Protein AF-A0A662BCW0-F1 (afdb_monomer)

Sequence (86 aa):
NSDKSTNVRLAAVYSLARFKTNNKVKNAFIETLNKQDDPMIQIVIINILVEMEEVKAVDELQDLLRNKDLNEQVKKQAEMGVEVLS

Radius of gyration: 12.29 Å; Cα contacts (8 Å, |Δi|>4): 71; chains: 1; bounding box: 30×25×34 Å

Secondary structure (DSSP, 8-state):
--HHHHHHHHHHHHHHHTTTT-HHHHHHHHHHHTT---HHHHHHHHHHHHHTT-TTHHHHHHHHHT-TT--HHHHHHHHHHHHHH-

Solvent-accessible surface area (backbone atoms only — not comparable to full-atom values): 4969 Å² total; per-residue (Å²): 144,63,68,68,62,55,55,50,52,51,52,47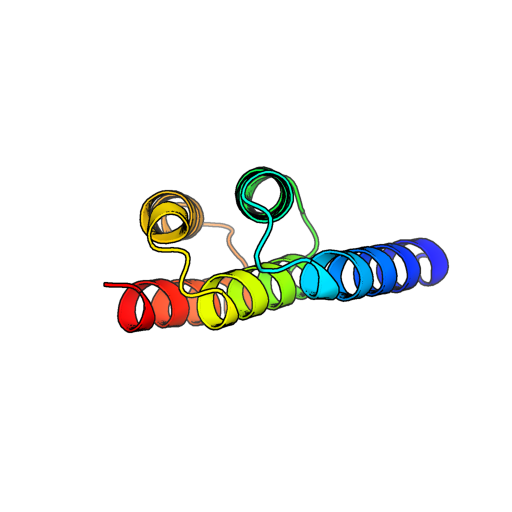,53,58,58,50,57,76,44,63,88,38,68,70,52,55,50,50,46,53,64,41,48,85,70,50,91,48,58,69,58,35,40,52,47,50,53,50,40,53,77,54,66,44,52,77,44,40,61,58,34,56,56,53,63,68,43,88,84,53,54,68,70,38,44,56,47,34,54,52,40,38,67,76,54,107

Mean predicted aligned error: 5.28 Å

Structure (mmCIF, N/CA/C/O backbone):
data_AF-A0A662BCW0-F1
#
_entry.id   AF-A0A662BCW0-F1
#
loop_
_atom_site.group_PDB
_atom_site.id
_atom_site.type_symbol
_atom_site.label_atom_id
_atom_site.label_alt_id
_atom_site.label_comp_id
_atom_site.label_asym_id
_atom_site.label_entity_id
_atom_site.label_seq_id
_atom_site.pdbx_PDB_ins_code
_atom_site.Cartn_x
_atom_site.Cartn_y
_atom_site.Cartn_z
_atom_site.occupancy
_atom_site.B_iso_or_equiv
_atom_site.auth_seq_id
_atom_site.auth_comp_id
_atom_site.auth_asym_id
_atom_site.auth_atom_id
_atom_site.pdbx_PDB_model_num
ATOM 1 N N . ASN A 1 1 ? 18.341 -0.714 -19.383 1.00 44.56 1 ASN A N 1
ATOM 2 C CA . ASN A 1 1 ? 17.188 -0.368 -20.250 1.00 44.56 1 ASN A CA 1
ATOM 3 C C . ASN A 1 1 ? 15.862 -0.437 -19.475 1.00 44.56 1 ASN A C 1
ATOM 5 O O . ASN A 1 1 ? 14.894 -0.984 -19.987 1.00 44.56 1 ASN A O 1
ATOM 9 N N . SER A 1 2 ? 15.775 0.155 -18.274 1.00 50.62 2 SER A N 1
ATOM 10 C CA . SER A 1 2 ? 14.555 0.099 -17.434 1.00 50.62 2 SER A CA 1
ATOM 11 C C . SER A 1 2 ? 13.945 1.476 -17.136 1.00 50.62 2 SER A C 1
ATOM 13 O O . SER A 1 2 ? 12.948 1.565 -16.429 1.00 50.62 2 SER A O 1
ATOM 15 N N . ASP A 1 3 ? 14.476 2.549 -17.727 1.00 55.09 3 ASP A N 1
ATOM 16 C CA . ASP A 1 3 ? 14.140 3.924 -17.335 1.00 55.09 3 ASP A CA 1
ATOM 17 C C . ASP A 1 3 ? 12.775 4.426 -17.813 1.00 55.09 3 ASP A C 1
ATOM 19 O O . ASP A 1 3 ? 12.161 5.269 -17.164 1.00 55.09 3 ASP A O 1
ATOM 23 N N . LYS A 1 4 ? 12.243 3.914 -18.931 1.00 54.09 4 LYS A N 1
ATOM 24 C CA . LYS A 1 4 ? 10.930 4.369 -19.420 1.00 54.09 4 LYS A CA 1
ATOM 25 C C . LYS A 1 4 ? 9.770 3.766 -18.635 1.00 54.09 4 LYS A C 1
ATOM 27 O O . LYS A 1 4 ? 8.796 4.463 -18.394 1.00 54.09 4 LYS A O 1
ATOM 32 N N . SER A 1 5 ? 9.852 2.500 -18.223 1.00 64.69 5 SER A N 1
ATOM 33 C CA . SER A 1 5 ? 8.705 1.840 -17.583 1.00 64.69 5 SER A CA 1
ATOM 34 C C . SER A 1 5 ? 8.493 2.316 -16.144 1.00 64.69 5 SER A C 1
ATOM 36 O O . SER A 1 5 ? 7.361 2.610 -15.774 1.00 64.69 5 SER A O 1
ATOM 38 N N . THR A 1 6 ? 9.567 2.477 -15.363 1.00 65.19 6 THR A N 1
ATOM 39 C CA . THR A 1 6 ? 9.481 2.927 -13.966 1.00 65.19 6 THR A CA 1
ATOM 40 C C . THR A 1 6 ? 9.059 4.393 -13.874 1.00 65.19 6 THR A C 1
ATOM 42 O O . THR A 1 6 ? 8.120 4.701 -13.146 1.00 65.19 6 THR A O 1
ATOM 45 N N . ASN A 1 7 ? 9.640 5.284 -14.689 1.00 70.69 7 ASN A N 1
ATOM 46 C CA . ASN A 1 7 ? 9.250 6.700 -14.699 1.00 70.69 7 ASN A CA 1
ATOM 47 C C . ASN A 1 7 ? 7.811 6.909 -15.192 1.00 70.69 7 ASN A C 1
ATOM 49 O O . ASN A 1 7 ? 7.089 7.747 -14.652 1.00 70.69 7 ASN A O 1
ATOM 53 N N . VAL A 1 8 ? 7.359 6.128 -16.181 1.00 77.31 8 VAL A N 1
ATOM 54 C CA . VAL A 1 8 ? 5.968 6.194 -16.659 1.00 77.31 8 VAL A CA 1
ATOM 55 C C . VAL A 1 8 ? 4.995 5.627 -15.621 1.00 77.31 8 VAL A C 1
ATOM 57 O O . VAL A 1 8 ? 3.952 6.240 -15.395 1.00 77.31 8 VAL A O 1
ATOM 60 N N . ARG A 1 9 ? 5.328 4.519 -14.936 1.00 78.31 9 ARG A N 1
ATOM 61 C CA . ARG A 1 9 ? 4.505 3.997 -13.826 1.00 78.31 9 ARG A CA 1
ATOM 62 C C . ARG A 1 9 ? 4.396 5.013 -12.693 1.00 78.31 9 ARG A C 1
ATOM 64 O O . ARG A 1 9 ? 3.297 5.260 -12.208 1.00 78.31 9 ARG A O 1
ATOM 71 N N . LEU A 1 10 ? 5.501 5.657 -12.331 1.00 79.56 10 LEU A N 1
ATOM 72 C CA . LEU A 1 10 ? 5.518 6.691 -11.303 1.00 79.56 10 LEU A CA 1
ATOM 73 C C . LEU A 1 10 ? 4.652 7.902 -11.694 1.00 79.56 10 LEU A C 1
ATOM 75 O O . LEU A 1 10 ? 3.834 8.366 -10.902 1.00 79.56 10 LEU A O 1
ATOM 79 N N . ALA A 1 11 ? 4.758 8.371 -12.941 1.00 80.38 11 ALA A N 1
ATOM 80 C CA . ALA A 1 11 ? 3.912 9.447 -13.455 1.00 80.38 11 ALA A CA 1
ATOM 81 C C . ALA A 1 11 ? 2.419 9.073 -13.460 1.00 80.38 11 ALA A C 1
ATOM 83 O O . ALA A 1 1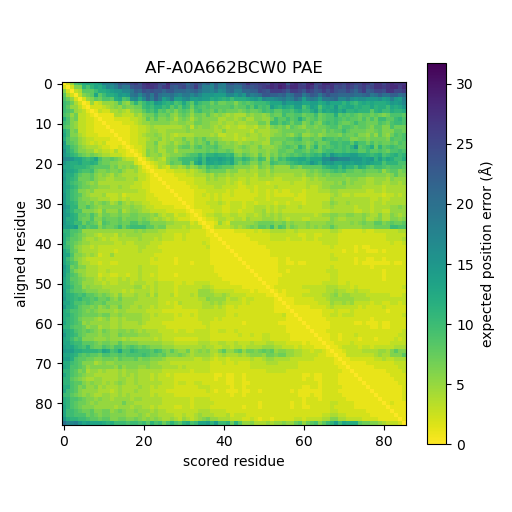1 ? 1.569 9.918 -13.163 1.00 80.38 11 ALA A O 1
ATOM 84 N N . ALA A 1 12 ? 2.088 7.813 -13.759 1.00 79.69 12 ALA A N 1
ATOM 85 C CA . ALA A 1 12 ? 0.719 7.309 -13.696 1.00 79.69 12 ALA A CA 1
ATOM 86 C C . ALA A 1 12 ? 0.188 7.285 -12.253 1.00 79.69 12 ALA A C 1
ATOM 88 O O . ALA A 1 12 ? -0.915 7.771 -12.010 1.00 79.69 12 ALA A O 1
ATOM 89 N N . VAL A 1 13 ? 0.991 6.810 -11.295 1.00 80.56 13 VAL A N 1
ATOM 90 C CA . VAL A 1 13 ? 0.663 6.815 -9.859 1.00 80.56 13 VAL A CA 1
ATOM 91 C C . VAL A 1 13 ? 0.379 8.240 -9.371 1.00 80.56 13 VAL A C 1
ATOM 93 O O . VAL A 1 13 ? -0.687 8.491 -8.813 1.00 80.56 13 VAL A O 1
ATOM 96 N N . TYR A 1 14 ? 1.249 9.208 -9.673 1.00 80.44 14 TYR A N 1
ATOM 97 C CA . TYR A 1 14 ? 1.012 10.608 -9.298 1.00 80.44 14 TYR A CA 1
ATOM 98 C C . TYR A 1 14 ? -0.198 11.231 -10.000 1.00 80.44 14 TYR A C 1
ATOM 100 O O . TYR A 1 14 ? -0.924 12.026 -9.404 1.00 80.44 14 TYR A O 1
ATOM 108 N N . SER A 1 15 ? -0.450 10.869 -11.258 1.00 83.50 15 SER A N 1
ATOM 109 C CA . SER A 1 15 ? -1.627 11.355 -11.986 1.00 83.50 15 SER A CA 1
ATOM 110 C C . SER A 1 15 ? -2.922 10.831 -11.371 1.00 83.50 15 SER A C 1
ATOM 112 O O . SER A 1 15 ? -3.883 11.586 -11.242 1.00 83.50 15 SER A O 1
ATOM 114 N N . LEU A 1 16 ? -2.941 9.563 -10.951 1.00 77.81 16 LEU A N 1
ATOM 115 C CA . LEU A 1 16 ? -4.074 8.954 -10.258 1.00 77.81 16 LEU A CA 1
ATOM 116 C C . LEU A 1 16 ? -4.270 9.544 -8.858 1.00 77.81 16 LEU A C 1
ATOM 118 O O . LEU A 1 16 ? -5.409 9.781 -8.465 1.00 77.81 16 LEU A O 1
ATOM 122 N N . ALA A 1 17 ? -3.191 9.881 -8.145 1.00 76.94 17 ALA A N 1
ATOM 123 C CA . ALA A 1 17 ? -3.261 10.509 -6.823 1.00 76.94 17 ALA A CA 1
ATOM 124 C C . ALA A 1 17 ? -4.045 11.837 -6.820 1.00 76.94 17 ALA A C 1
ATOM 126 O O . ALA A 1 17 ? -4.670 12.194 -5.822 1.00 76.94 17 ALA A O 1
ATOM 127 N N . ARG A 1 18 ? -4.113 12.537 -7.964 1.00 81.00 18 ARG A N 1
ATOM 128 C CA . ARG A 1 18 ? -4.945 13.746 -8.133 1.00 81.00 18 ARG A CA 1
ATOM 129 C C . ARG A 1 18 ? -6.443 13.489 -7.943 1.00 81.00 18 ARG A C 1
ATOM 131 O O . ARG A 1 18 ? -7.186 14.424 -7.666 1.00 81.00 18 ARG A O 1
ATOM 138 N N . PHE A 1 19 ? -6.885 12.239 -8.056 1.00 78.56 19 PHE A N 1
ATOM 139 C CA . PHE A 1 19 ? -8.272 11.812 -7.879 1.00 78.56 19 PHE A CA 1
ATOM 140 C C . PHE A 1 19 ? -8.513 11.178 -6.501 1.00 78.56 19 PHE A C 1
ATOM 142 O O . PHE A 1 19 ? -9.312 10.250 -6.369 1.00 78.56 19 PHE A O 1
ATOM 149 N N . LYS A 1 20 ? -7.840 11.691 -5.463 1.00 68.69 20 LYS A N 1
ATOM 150 C CA . LYS A 1 20 ? -7.862 11.160 -4.090 1.00 68.69 20 LYS A CA 1
ATOM 151 C C . LYS A 1 20 ? -9.223 11.004 -3.416 1.00 68.69 20 LYS A C 1
ATOM 153 O O . LYS A 1 20 ? -9.353 10.237 -2.471 1.00 68.69 20 LYS A O 1
ATOM 158 N N . THR A 1 21 ? -10.251 11.687 -3.904 1.00 73.31 21 THR A N 1
ATOM 159 C CA . THR A 1 21 ? -11.620 11.576 -3.380 1.00 73.31 21 THR A CA 1
ATOM 160 C C . THR A 1 21 ? -12.416 10.422 -3.996 1.00 73.31 21 THR A C 1
ATOM 162 O O . THR A 1 21 ? -13.536 10.150 -3.569 1.00 73.31 21 THR A O 1
ATOM 165 N N . ASN A 1 22 ? -11.870 9.724 -4.998 1.00 80.94 22 ASN A N 1
ATOM 166 C CA . ASN A 1 22 ? -12.552 8.623 -5.666 1.00 80.94 22 ASN A CA 1
ATOM 167 C C . ASN A 1 22 ? -12.192 7.276 -5.024 1.00 80.94 22 ASN A C 1
ATOM 169 O O . ASN A 1 22 ? -11.074 6.787 -5.174 1.00 80.94 22 ASN A O 1
ATOM 173 N N . ASN A 1 23 ? -13.173 6.620 -4.399 1.00 81.44 23 ASN A N 1
ATOM 174 C CA . ASN A 1 23 ? -13.004 5.303 -3.770 1.00 81.44 23 ASN A CA 1
ATOM 175 C C . ASN A 1 23 ? -12.416 4.235 -4.710 1.00 81.44 23 ASN A C 1
ATOM 177 O O . ASN A 1 23 ? -11.686 3.359 -4.257 1.00 81.44 23 ASN A O 1
ATOM 181 N N . LYS A 1 24 ? -12.679 4.308 -6.024 1.00 83.25 24 LYS A N 1
ATOM 182 C CA . LYS A 1 24 ? -12.078 3.374 -6.992 1.00 83.25 24 LYS A CA 1
ATOM 183 C C . LYS A 1 24 ? -10.565 3.546 -7.096 1.00 83.25 24 LYS A C 1
ATOM 185 O O . LYS A 1 24 ? -9.854 2.565 -7.259 1.00 83.25 24 LYS A O 1
ATOM 190 N N . VAL A 1 25 ? -10.086 4.785 -7.011 1.00 83.00 25 VAL A N 1
ATOM 191 C CA . VAL A 1 25 ? -8.657 5.108 -7.084 1.00 83.00 25 VAL A CA 1
ATOM 192 C C . VAL A 1 25 ? -7.952 4.635 -5.818 1.00 83.00 25 VAL A C 1
ATOM 194 O O . VAL A 1 25 ? -6.897 4.017 -5.909 1.00 83.00 25 VAL A O 1
ATOM 197 N N . LYS A 1 26 ? -8.577 4.836 -4.655 1.00 83.44 26 LYS A N 1
ATOM 198 C CA . LYS A 1 26 ? -8.062 4.336 -3.377 1.00 83.44 26 LYS A CA 1
ATOM 199 C C . LYS A 1 26 ? -7.915 2.811 -3.370 1.00 83.44 26 LYS A C 1
ATOM 201 O O . LYS A 1 26 ? -6.828 2.307 -3.110 1.00 83.44 26 LYS A O 1
ATOM 206 N N . ASN A 1 27 ? -8.963 2.086 -3.768 1.00 85.44 27 ASN A N 1
ATOM 207 C CA . ASN A 1 27 ? -8.914 0.624 -3.868 1.00 85.44 27 ASN A CA 1
ATOM 208 C C . ASN A 1 27 ? -7.852 0.149 -4.870 1.00 85.44 27 ASN A C 1
ATOM 210 O O . ASN A 1 27 ? -7.132 -0.805 -4.596 1.00 85.44 27 ASN A O 1
ATOM 214 N N . ALA A 1 28 ? -7.708 0.834 -6.009 1.00 86.88 28 ALA A N 1
ATOM 215 C CA . ALA A 1 28 ? -6.680 0.493 -6.987 1.00 86.88 28 ALA A CA 1
ATOM 216 C C . ALA A 1 28 ? -5.262 0.630 -6.408 1.00 86.88 28 ALA A C 1
ATOM 218 O O . ALA A 1 28 ? -4.405 -0.201 -6.707 1.00 86.88 28 ALA A O 1
ATOM 219 N N . PHE A 1 29 ? -5.005 1.638 -5.568 1.00 87.12 29 PHE A N 1
ATOM 220 C CA . PHE A 1 29 ? -3.719 1.784 -4.886 1.00 87.12 29 PHE A CA 1
ATOM 221 C C . PHE A 1 29 ? -3.460 0.662 -3.877 1.00 87.12 29 PHE A C 1
ATOM 223 O O . PHE A 1 29 ? -2.371 0.090 -3.903 1.00 87.12 29 PHE A O 1
ATOM 230 N N . ILE A 1 30 ? -4.463 0.294 -3.075 1.00 87.12 30 ILE A N 1
ATOM 231 C CA . ILE A 1 30 ? -4.386 -0.833 -2.130 1.00 87.12 30 ILE A CA 1
ATOM 232 C C . ILE A 1 30 ? -4.057 -2.136 -2.874 1.00 87.12 30 ILE A C 1
ATOM 234 O O . ILE A 1 30 ? -3.074 -2.805 -2.565 1.00 87.12 30 ILE A O 1
ATOM 238 N N . GLU A 1 31 ? -4.799 -2.454 -3.939 1.00 86.06 31 GLU A N 1
ATOM 239 C CA . GLU A 1 31 ? -4.557 -3.662 -4.739 1.00 86.06 31 GLU A CA 1
ATOM 240 C C . GLU A 1 31 ? -3.181 -3.676 -5.417 1.00 86.06 31 GLU A C 1
ATOM 242 O O . GLU A 1 31 ? -2.620 -4.744 -5.677 1.00 86.06 31 GLU A O 1
ATOM 247 N N . THR A 1 32 ? -2.664 -2.500 -5.772 1.00 85.25 32 THR A N 1
ATOM 248 C CA . THR A 1 32 ? -1.389 -2.367 -6.480 1.00 85.25 32 THR A CA 1
ATOM 249 C C . THR A 1 32 ? -0.204 -2.508 -5.528 1.00 85.25 32 THR A C 1
ATOM 251 O O . THR A 1 32 ? 0.823 -3.038 -5.944 1.00 85.25 32 THR A O 1
ATOM 254 N N . LEU A 1 33 ? -0.342 -2.109 -4.260 1.00 86.31 33 LEU A N 1
ATOM 255 C CA . LEU A 1 33 ? 0.730 -2.142 -3.259 1.00 86.31 33 LEU A CA 1
ATOM 256 C C . LEU A 1 33 ? 1.400 -3.525 -3.147 1.00 86.31 33 LEU A C 1
ATOM 258 O O . LEU A 1 33 ? 2.626 -3.626 -3.205 1.00 86.31 33 LEU A O 1
ATOM 262 N N . ASN A 1 34 ? 0.591 -4.585 -3.085 1.00 80.00 34 ASN A N 1
ATOM 263 C CA . ASN A 1 34 ? 1.062 -5.970 -2.962 1.00 80.00 34 ASN A CA 1
ATOM 264 C C . ASN A 1 34 ? 1.485 -6.612 -4.295 1.00 80.00 34 ASN A C 1
ATOM 266 O O . ASN A 1 34 ? 2.042 -7.705 -4.301 1.00 80.00 34 ASN A O 1
ATOM 270 N N . LYS A 1 35 ? 1.214 -5.959 -5.433 1.00 84.06 35 LYS A N 1
ATOM 271 C CA . LYS A 1 35 ? 1.531 -6.462 -6.783 1.00 84.06 35 LYS A CA 1
ATOM 272 C C . LYS A 1 35 ? 2.749 -5.778 -7.412 1.00 84.06 35 LYS A C 1
ATOM 274 O O . LYS A 1 35 ? 3.118 -6.128 -8.530 1.00 84.06 35 LYS A O 1
ATOM 279 N N . GLN A 1 36 ? 3.307 -4.746 -6.778 1.00 79.31 36 GLN A N 1
ATOM 280 C CA . GLN A 1 36 ? 4.483 -4.038 -7.287 1.00 79.31 36 GLN A CA 1
ATOM 281 C C . GLN A 1 36 ? 5.761 -4.593 -6.666 1.00 79.31 36 GLN A C 1
ATOM 283 O O . GLN A 1 36 ? 5.914 -4.564 -5.453 1.00 79.31 36 GLN A O 1
ATOM 288 N N . ASP A 1 37 ? 6.705 -4.996 -7.516 1.00 79.94 37 ASP A N 1
ATOM 289 C CA . ASP A 1 37 ? 8.034 -5.461 -7.092 1.00 79.94 37 ASP A CA 1
ATOM 290 C C . ASP A 1 37 ? 9.046 -4.316 -6.919 1.00 79.94 37 ASP A C 1
ATOM 292 O O . ASP A 1 37 ? 10.170 -4.535 -6.476 1.00 79.94 37 ASP A O 1
ATOM 296 N N . ASP A 1 38 ? 8.682 -3.094 -7.325 1.00 88.38 38 ASP A N 1
ATOM 297 C CA . ASP A 1 38 ? 9.558 -1.923 -7.278 1.00 88.38 38 ASP A CA 1
ATOM 298 C C . ASP A 1 38 ? 9.403 -1.195 -5.928 1.00 88.38 38 ASP A C 1
ATOM 300 O O . ASP A 1 38 ? 8.358 -0.569 -5.695 1.00 88.38 38 ASP A O 1
ATOM 304 N N . PRO A 1 39 ? 10.432 -1.215 -5.054 1.00 89.50 39 PRO A N 1
ATOM 305 C CA . PRO A 1 39 ? 10.358 -0.615 -3.723 1.00 89.50 39 PRO A CA 1
ATOM 306 C C . PRO A 1 39 ? 10.030 0.879 -3.751 1.00 89.50 39 PRO A C 1
ATOM 308 O O . PRO A 1 39 ? 9.316 1.381 -2.883 1.00 89.50 39 PRO A O 1
ATOM 311 N N . MET A 1 40 ? 10.508 1.604 -4.768 1.00 89.75 40 MET A N 1
ATOM 312 C CA . MET A 1 40 ? 10.241 3.037 -4.890 1.00 89.75 40 MET A CA 1
ATOM 313 C C . MET A 1 40 ? 8.765 3.297 -5.179 1.00 89.75 40 MET A C 1
ATOM 315 O O . MET A 1 40 ? 8.178 4.222 -4.619 1.00 89.75 40 MET A O 1
ATOM 319 N N . ILE A 1 41 ? 8.148 2.475 -6.029 1.00 89.06 41 ILE A N 1
ATOM 320 C CA . ILE A 1 41 ? 6.723 2.604 -6.348 1.00 89.06 41 ILE A CA 1
ATOM 321 C C . ILE A 1 41 ? 5.874 2.248 -5.127 1.00 89.06 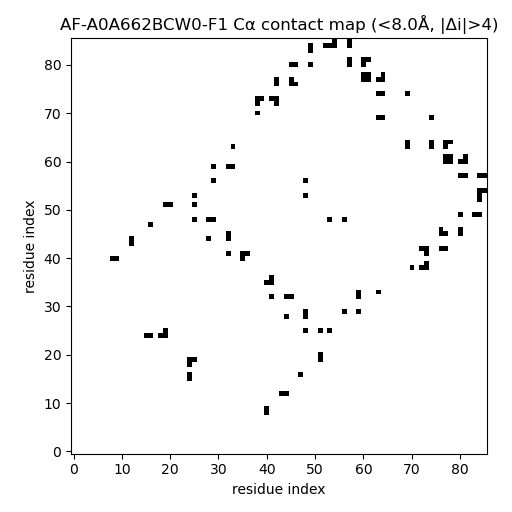41 ILE A C 1
ATOM 323 O O . ILE A 1 41 ? 4.925 2.972 -4.831 1.00 89.06 41 ILE A O 1
ATOM 327 N N . GLN A 1 42 ? 6.233 1.194 -4.390 1.00 92.06 42 GLN A N 1
ATOM 328 C CA . GLN A 1 42 ? 5.540 0.830 -3.151 1.00 92.06 42 GLN A CA 1
ATOM 329 C C . GLN A 1 42 ? 5.567 1.980 -2.138 1.00 92.06 42 GLN A C 1
ATOM 331 O O . GLN A 1 42 ? 4.514 2.378 -1.653 1.00 92.06 42 GLN A O 1
ATOM 336 N N . ILE A 1 43 ? 6.733 2.590 -1.895 1.00 93.12 43 ILE A N 1
ATOM 337 C CA . ILE A 1 43 ? 6.872 3.751 -0.996 1.00 93.12 43 ILE A CA 1
ATOM 338 C C . ILE A 1 43 ? 5.954 4.904 -1.416 1.00 93.12 43 ILE A C 1
ATOM 340 O O . ILE A 1 43 ? 5.286 5.506 -0.576 1.00 93.12 43 ILE A O 1
ATOM 344 N N . VAL A 1 44 ? 5.887 5.213 -2.714 1.00 91.25 44 VAL A N 1
ATOM 345 C CA . VAL A 1 44 ? 5.027 6.296 -3.212 1.00 91.25 44 VAL A CA 1
ATOM 346 C C . VAL A 1 44 ? 3.547 5.968 -3.023 1.00 91.25 44 VAL A C 1
ATOM 348 O O . VAL A 1 44 ? 2.789 6.846 -2.617 1.00 91.25 44 VAL A O 1
ATOM 351 N N . ILE A 1 45 ? 3.134 4.720 -3.258 1.00 91.69 45 ILE A N 1
ATOM 352 C CA . ILE A 1 45 ? 1.757 4.276 -3.010 1.00 91.69 45 ILE A CA 1
ATOM 353 C C . ILE A 1 45 ? 1.406 4.401 -1.523 1.00 91.69 45 ILE A C 1
ATOM 355 O O . ILE A 1 45 ? 0.348 4.941 -1.208 1.00 91.69 45 ILE A O 1
ATOM 359 N N . ILE A 1 46 ? 2.295 3.978 -0.617 1.00 93.25 46 ILE A N 1
ATOM 360 C CA . ILE A 1 46 ? 2.088 4.102 0.836 1.00 93.25 46 ILE A CA 1
ATOM 361 C C . ILE A 1 46 ? 1.884 5.572 1.220 1.00 93.25 46 ILE A C 1
ATOM 363 O O . ILE A 1 46 ? 0.906 5.903 1.884 1.00 93.25 46 ILE A O 1
ATOM 367 N N . ASN A 1 47 ? 2.746 6.470 0.736 1.00 92.00 47 ASN A N 1
ATOM 368 C CA . ASN A 1 47 ? 2.627 7.907 1.003 1.00 92.00 47 ASN A CA 1
ATOM 369 C C . ASN A 1 47 ? 1.300 8.487 0.527 1.00 92.00 47 ASN A C 1
ATOM 371 O O . ASN A 1 47 ? 0.686 9.288 1.226 1.00 92.00 47 ASN A O 1
ATOM 375 N N . ILE A 1 48 ? 0.856 8.073 -0.658 1.00 90.69 48 ILE A N 1
ATOM 376 C CA . ILE A 1 48 ? -0.427 8.497 -1.204 1.00 90.69 48 ILE A CA 1
ATOM 377 C C . ILE A 1 48 ? -1.570 7.995 -0.316 1.00 90.69 48 ILE A C 1
ATOM 379 O O . ILE A 1 48 ? -2.445 8.781 0.023 1.00 90.69 48 ILE A O 1
ATOM 383 N N . LEU A 1 49 ? -1.572 6.723 0.093 1.00 90.81 49 LEU A N 1
ATOM 384 C CA . LEU A 1 49 ? -2.623 6.160 0.952 1.00 90.81 49 LEU A CA 1
ATOM 385 C C . LEU A 1 49 ? -2.713 6.882 2.305 1.00 90.81 49 LEU A C 1
ATOM 387 O O . LEU A 1 49 ? -3.819 7.167 2.765 1.00 90.81 49 LEU A O 1
ATOM 391 N N . VAL A 1 50 ? -1.565 7.252 2.879 1.00 92.19 50 VAL A N 1
ATOM 392 C CA . VAL A 1 50 ? -1.479 8.076 4.094 1.00 92.19 50 VAL A CA 1
ATOM 393 C C . VAL A 1 50 ? -2.033 9.485 3.854 1.00 92.19 50 VAL A C 1
ATOM 395 O O . VAL A 1 50 ? -2.871 9.945 4.621 1.00 92.19 50 VAL A O 1
ATOM 398 N N . GLU A 1 51 ? -1.647 10.160 2.763 1.00 90.00 51 GLU A N 1
ATOM 399 C CA . GLU A 1 51 ? -2.177 11.493 2.409 1.00 90.00 51 GLU A CA 1
ATOM 400 C C . GLU A 1 51 ? -3.696 11.476 2.145 1.00 90.00 51 GLU A C 1
ATOM 402 O O . GLU A 1 51 ? -4.384 12.489 2.279 1.00 90.00 51 GLU A O 1
ATOM 407 N N . MET A 1 52 ? -4.228 10.327 1.728 1.00 88.31 52 MET A N 1
ATOM 408 C CA . MET A 1 52 ? -5.656 10.108 1.498 1.00 88.31 52 MET A CA 1
ATOM 409 C C . MET A 1 52 ? -6.430 9.689 2.757 1.00 88.31 52 MET A C 1
ATOM 411 O O . MET A 1 52 ? -7.643 9.465 2.634 1.00 88.31 52 MET A O 1
ATOM 415 N N . GLU A 1 53 ? -5.750 9.555 3.903 1.00 89.88 53 GLU A N 1
ATOM 416 C CA . GLU A 1 53 ? -6.285 9.053 5.178 1.00 89.88 53 GLU A CA 1
ATOM 417 C C . GLU A 1 53 ? -7.062 7.734 4.998 1.00 89.88 53 GLU A C 1
ATOM 419 O O . GLU A 1 53 ? -8.130 7.516 5.574 1.00 89.88 53 GLU A O 1
ATOM 424 N N . GLU A 1 54 ? -6.578 6.851 4.115 1.00 91.50 54 GLU A N 1
ATOM 425 C CA . GLU A 1 54 ? -7.302 5.630 3.768 1.00 91.50 54 GLU A CA 1
ATOM 426 C C . GLU A 1 54 ? -7.043 4.521 4.788 1.00 91.50 54 GLU A C 1
ATOM 428 O O . GLU A 1 54 ? -6.183 3.667 4.599 1.00 91.50 54 GLU A O 1
ATOM 433 N N . VAL A 1 55 ? -7.847 4.500 5.850 1.00 90.31 55 VAL A N 1
ATOM 434 C CA . VAL A 1 55 ? -7.754 3.513 6.941 1.00 90.31 55 VAL A CA 1
ATOM 435 C C . VAL A 1 55 ? -7.838 2.055 6.475 1.00 90.31 55 VAL A C 1
ATOM 437 O O . VAL A 1 55 ? -7.274 1.176 7.115 1.00 90.31 55 VAL A O 1
ATOM 440 N N . LYS A 1 56 ? -8.481 1.771 5.333 1.00 89.06 56 LYS A N 1
ATOM 441 C CA . LYS A 1 56 ? -8.524 0.408 4.772 1.00 89.06 56 LYS A CA 1
ATOM 442 C C . LYS A 1 56 ? -7.160 -0.094 4.320 1.00 89.06 56 LYS A C 1
ATOM 444 O O . LYS A 1 56 ? -6.976 -1.294 4.219 1.00 89.06 56 LYS A O 1
ATOM 449 N N . ALA A 1 57 ? -6.213 0.805 4.054 1.00 90.50 57 ALA A N 1
ATOM 450 C CA . ALA A 1 57 ? -4.858 0.418 3.699 1.00 90.50 57 ALA A CA 1
ATOM 451 C C . ALA A 1 57 ? -4.100 -0.220 4.870 1.00 90.50 57 ALA A C 1
ATOM 453 O O . ALA A 1 57 ? -3.085 -0.863 4.629 1.00 90.50 57 ALA A O 1
ATOM 454 N N . VAL A 1 58 ? -4.553 -0.046 6.119 1.00 93.00 58 VAL A N 1
ATOM 455 C CA . VAL A 1 58 ? -3.870 -0.588 7.304 1.00 93.00 58 VAL A CA 1
ATOM 456 C C . VAL A 1 58 ? -3.731 -2.107 7.218 1.00 93.00 58 VAL A C 1
ATOM 458 O O . VAL A 1 58 ? -2.647 -2.617 7.494 1.00 93.00 58 VAL A O 1
ATOM 461 N N . ASP A 1 59 ? -4.776 -2.811 6.781 1.00 91.88 59 ASP A N 1
ATOM 462 C CA . ASP A 1 59 ? -4.754 -4.271 6.649 1.00 91.88 59 ASP A CA 1
ATOM 463 C C . ASP A 1 59 ? -3.691 -4.708 5.625 1.00 91.88 59 ASP A C 1
ATOM 465 O O . ASP A 1 59 ? -2.799 -5.498 5.943 1.00 91.88 59 ASP A O 1
ATOM 469 N N . GLU A 1 60 ? -3.689 -4.113 4.429 1.00 91.25 60 GLU A N 1
ATOM 470 C CA . GLU A 1 60 ? -2.675 -4.398 3.411 1.00 91.25 60 GLU A CA 1
ATOM 471 C C . GLU A 1 60 ? -1.255 -3.983 3.812 1.00 91.25 60 GLU A C 1
ATOM 473 O O . GLU A 1 60 ? -0.302 -4.676 3.453 1.00 91.25 60 GLU A O 1
ATOM 478 N N . LEU A 1 61 ? -1.077 -2.885 4.552 1.00 93.00 61 LEU A N 1
ATOM 479 C CA . LEU A 1 61 ? 0.236 -2.486 5.069 1.00 93.00 61 LEU A CA 1
ATOM 480 C C . LEU A 1 61 ? 0.748 -3.505 6.092 1.00 93.00 61 LEU A C 1
ATOM 482 O O . LEU A 1 61 ? 1.918 -3.882 6.049 1.00 93.00 61 LEU A O 1
ATOM 486 N N . GLN A 1 62 ? -0.117 -3.992 6.981 1.00 92.81 62 GLN A N 1
ATOM 487 C CA . GLN A 1 62 ? 0.237 -5.049 7.927 1.00 92.81 62 GLN A CA 1
ATOM 488 C C . GLN A 1 62 ? 0.581 -6.359 7.216 1.00 92.81 62 GLN A C 1
ATOM 490 O O . GLN A 1 62 ? 1.529 -7.034 7.622 1.00 92.81 62 GLN A O 1
ATOM 495 N N . ASP A 1 63 ? -0.144 -6.716 6.157 1.00 91.06 63 ASP A N 1
ATOM 496 C CA . ASP A 1 63 ? 0.170 -7.889 5.341 1.00 91.06 63 ASP A CA 1
ATOM 497 C C . ASP A 1 63 ? 1.508 -7.733 4.610 1.00 91.06 63 ASP A C 1
ATOM 499 O O . ASP A 1 63 ? 2.318 -8.665 4.609 1.00 91.06 63 ASP A O 1
ATOM 503 N N . LEU A 1 64 ? 1.798 -6.544 4.074 1.00 90.25 64 LEU A N 1
ATOM 504 C CA . LEU A 1 64 ? 3.084 -6.233 3.453 1.00 90.25 64 LEU A CA 1
ATOM 505 C C . LEU A 1 64 ? 4.239 -6.429 4.448 1.00 90.25 64 LEU A C 1
ATOM 507 O O . LEU A 1 64 ? 5.238 -7.064 4.113 1.00 90.25 64 LEU A O 1
ATOM 511 N N . LEU A 1 65 ? 4.078 -5.969 5.694 1.00 92.06 65 LEU A N 1
ATOM 512 C CA . LEU A 1 65 ? 5.071 -6.108 6.769 1.00 92.06 65 LEU A CA 1
ATOM 513 C C . LEU A 1 65 ? 5.340 -7.557 7.200 1.00 92.06 65 LEU A C 1
ATOM 515 O O . LEU A 1 65 ? 6.372 -7.831 7.818 1.00 92.06 65 LEU A O 1
ATOM 519 N N . ARG A 1 66 ? 4.452 -8.504 6.874 1.00 91.69 66 ARG A N 1
ATOM 520 C CA . ARG A 1 66 ? 4.681 -9.938 7.126 1.00 91.69 66 ARG A CA 1
ATOM 521 C C . ARG A 1 66 ? 5.638 -10.565 6.115 1.00 91.69 66 ARG A C 1
ATOM 523 O O . ARG A 1 66 ? 6.147 -11.660 6.369 1.00 91.69 66 ARG A O 1
ATOM 530 N N . ASN A 1 67 ? 5.899 -9.902 4.987 1.00 88.62 67 ASN A N 1
ATOM 531 C CA . ASN A 1 67 ? 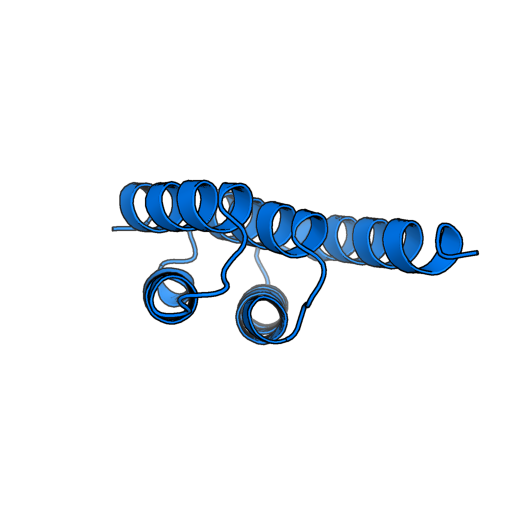6.858 -10.375 4.001 1.00 88.62 67 ASN A CA 1
ATOM 532 C C . ASN A 1 67 ? 8.296 -10.211 4.528 1.00 88.62 67 ASN A C 1
ATOM 534 O O . ASN A 1 67 ? 8.777 -9.102 4.748 1.00 88.62 67 ASN A O 1
ATOM 538 N N . LYS A 1 68 ? 9.000 -11.335 4.7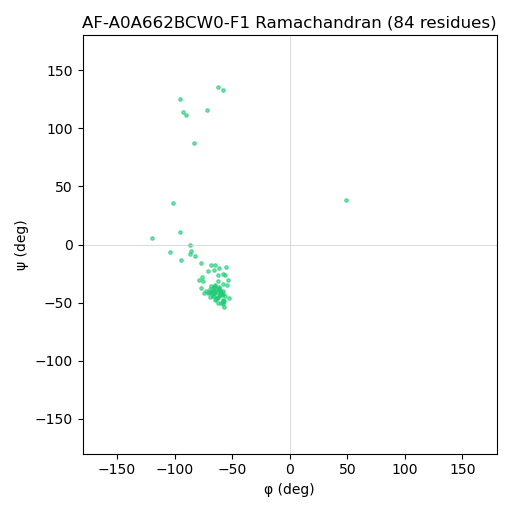16 1.00 84.12 68 LYS A N 1
ATOM 539 C CA . LYS A 1 68 ? 10.375 -11.360 5.245 1.00 84.12 68 LYS A CA 1
ATOM 540 C C . LYS A 1 68 ? 11.416 -10.824 4.267 1.00 84.12 68 LYS A C 1
ATOM 542 O O . LYS A 1 68 ? 12.469 -10.383 4.712 1.00 84.12 68 LYS A O 1
ATOM 547 N N . ASP A 1 69 ? 11.106 -10.851 2.976 1.00 87.44 69 ASP A N 1
ATOM 548 C CA . ASP A 1 69 ? 11.978 -10.357 1.910 1.00 87.44 69 ASP A CA 1
ATOM 549 C C . ASP A 1 69 ? 11.627 -8.911 1.516 1.00 87.44 69 ASP A C 1
ATOM 551 O O . ASP A 1 69 ? 12.105 -8.396 0.502 1.00 87.44 69 ASP A O 1
ATOM 555 N N . LEU A 1 70 ? 10.772 -8.241 2.302 1.00 90.31 70 LEU A N 1
ATOM 556 C CA . LEU A 1 70 ? 10.393 -6.858 2.055 1.00 90.31 70 LEU A CA 1
ATOM 557 C C . LEU A 1 70 ? 11.614 -5.944 2.156 1.00 90.31 70 LEU A C 1
ATOM 559 O O . LEU A 1 70 ? 12.399 -6.010 3.102 1.00 90.31 70 LEU A O 1
ATOM 563 N N . ASN A 1 71 ? 11.738 -5.031 1.197 1.00 93.69 71 ASN A N 1
ATOM 564 C CA . ASN A 1 71 ? 12.779 -4.020 1.230 1.00 93.69 71 ASN A CA 1
ATOM 565 C C . ASN A 1 71 ? 12.685 -3.173 2.516 1.00 93.69 71 ASN A C 1
ATOM 567 O O . ASN A 1 71 ? 11.623 -2.652 2.850 1.00 93.69 71 ASN A O 1
ATOM 571 N N . GLU A 1 72 ? 13.816 -2.972 3.193 1.00 93.25 72 GLU A N 1
ATOM 572 C CA . GLU A 1 72 ? 13.899 -2.241 4.467 1.00 93.25 72 GLU A CA 1
ATOM 573 C C . GLU A 1 72 ? 13.297 -0.826 4.420 1.00 93.25 72 GLU A C 1
ATOM 575 O O . GLU A 1 72 ? 12.714 -0.364 5.401 1.00 93.25 72 GLU A O 1
ATOM 580 N N . GLN A 1 73 ? 13.408 -0.116 3.292 1.00 93.50 73 GLN A N 1
ATOM 581 C CA . GLN A 1 73 ? 12.813 1.217 3.151 1.00 93.50 73 GLN A CA 1
ATOM 582 C C . GLN A 1 73 ? 11.289 1.141 3.034 1.00 93.50 73 GLN A C 1
ATOM 584 O O . GLN A 1 73 ? 10.592 1.949 3.643 1.00 93.50 73 GLN A O 1
ATOM 589 N N . VAL A 1 74 ? 10.774 0.154 2.296 1.00 94.19 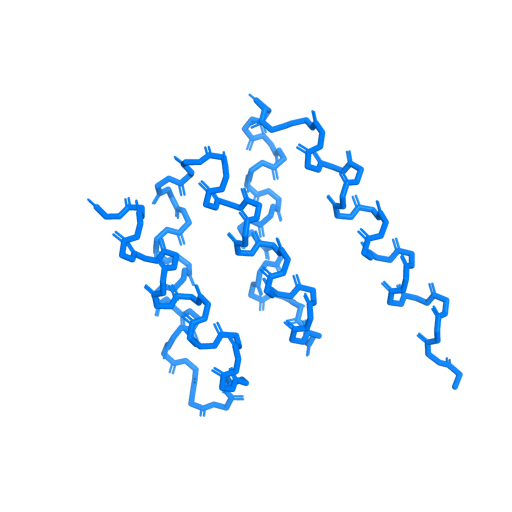74 VAL A N 1
ATOM 590 C CA . VAL A 1 74 ? 9.328 -0.090 2.173 1.00 94.19 74 VAL A CA 1
ATOM 591 C C . VAL A 1 74 ? 8.754 -0.496 3.523 1.00 94.19 74 VAL A C 1
ATOM 593 O O . VAL A 1 74 ? 7.712 0.018 3.915 1.00 94.19 74 VAL A O 1
ATOM 596 N N . LYS A 1 75 ? 9.466 -1.350 4.266 1.00 94.81 75 LYS A N 1
ATOM 597 C CA . LYS A 1 75 ? 9.089 -1.775 5.614 1.00 94.81 75 LYS A CA 1
ATOM 598 C C . LYS A 1 75 ? 8.923 -0.587 6.560 1.00 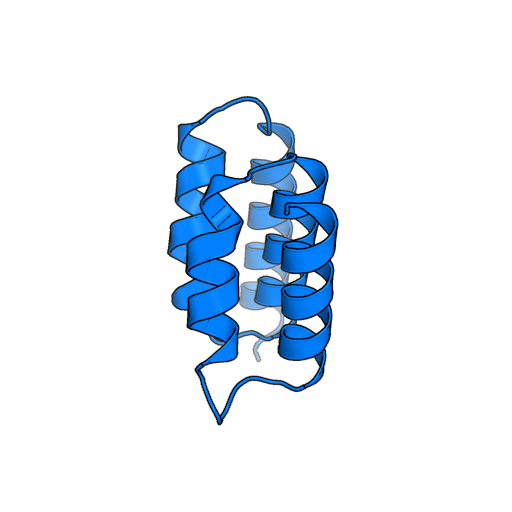94.81 75 LYS A C 1
ATOM 600 O O . LYS A 1 75 ? 7.852 -0.4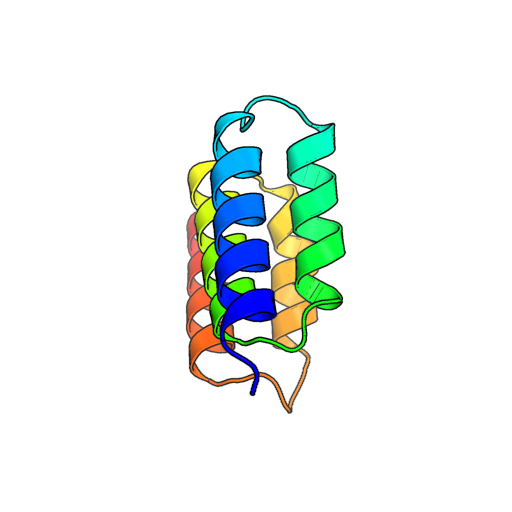13 7.128 1.00 94.81 75 LYS A O 1
ATOM 605 N N . LYS A 1 76 ? 9.938 0.278 6.661 1.00 95.69 76 LYS A N 1
ATOM 606 C CA . LYS A 1 76 ? 9.863 1.494 7.492 1.00 95.69 76 LYS A CA 1
ATOM 607 C C . LYS A 1 76 ? 8.707 2.402 7.085 1.00 95.69 76 LYS A C 1
ATOM 609 O O . LYS A 1 76 ? 8.037 2.966 7.945 1.00 95.69 76 LYS A O 1
ATOM 614 N N . GLN A 1 77 ? 8.471 2.542 5.779 1.00 95.38 77 GLN A N 1
ATOM 615 C CA . GLN A 1 77 ? 7.375 3.373 5.297 1.00 95.38 77 GLN A CA 1
ATOM 616 C C . GLN A 1 77 ? 6.009 2.768 5.621 1.00 95.38 77 GLN A C 1
ATOM 618 O O . GLN A 1 77 ? 5.092 3.501 5.978 1.00 95.38 77 GLN A O 1
ATOM 623 N N . ALA A 1 78 ? 5.871 1.447 5.528 1.00 94.62 78 ALA A N 1
ATOM 624 C CA . ALA A 1 78 ? 4.641 0.753 5.873 1.00 94.62 78 ALA A CA 1
ATOM 625 C C . ALA A 1 78 ? 4.362 0.797 7.382 1.00 94.62 78 ALA A C 1
ATOM 627 O O . ALA A 1 78 ? 3.227 1.058 7.763 1.00 94.62 78 ALA A O 1
ATOM 628 N N . GLU A 1 79 ? 5.383 0.636 8.231 1.00 96.00 79 GLU A N 1
ATOM 629 C CA . GLU A 1 79 ? 5.271 0.826 9.688 1.00 96.00 79 GLU A CA 1
ATOM 630 C C . GLU A 1 79 ? 4.767 2.238 10.027 1.00 96.00 79 GLU A C 1
ATOM 632 O O . GLU A 1 79 ? 3.784 2.379 10.751 1.00 96.00 79 GLU A O 1
ATOM 637 N N . MET A 1 80 ? 5.371 3.272 9.428 1.00 96.06 80 MET A N 1
ATOM 638 C CA . MET A 1 80 ? 4.922 4.662 9.581 1.00 96.06 80 MET A CA 1
ATOM 639 C C . MET A 1 80 ? 3.484 4.857 9.086 1.00 96.06 80 MET A C 1
ATOM 641 O O . MET A 1 80 ? 2.693 5.537 9.731 1.00 96.06 80 MET A O 1
ATOM 645 N N . GLY A 1 81 ? 3.132 4.268 7.941 1.00 94.56 81 GLY A N 1
ATOM 646 C CA . GLY A 1 81 ? 1.785 4.367 7.388 1.00 94.56 81 GLY A CA 1
ATOM 647 C C . GLY A 1 81 ? 0.729 3.750 8.302 1.00 94.56 81 GLY A C 1
ATOM 648 O O . GLY A 1 81 ? -0.325 4.348 8.486 1.00 94.56 81 GLY A O 1
ATOM 649 N N . VAL A 1 82 ? 1.028 2.599 8.915 1.00 95.12 82 VAL A N 1
ATOM 650 C CA . VAL A 1 82 ? 0.151 1.973 9.915 1.00 95.12 82 VAL A CA 1
ATOM 651 C C . VAL A 1 82 ? -0.002 2.874 11.136 1.00 95.12 82 VAL A C 1
ATOM 653 O O . VAL A 1 82 ? -1.129 3.082 11.559 1.00 95.12 82 VAL A O 1
ATOM 656 N N . GLU A 1 83 ? 1.086 3.440 11.665 1.00 94.81 83 GLU A N 1
ATOM 657 C CA . GLU A 1 83 ? 1.047 4.329 12.839 1.00 94.81 83 GLU A CA 1
ATOM 658 C C . GLU A 1 83 ? 0.230 5.608 12.596 1.00 94.81 83 GLU A C 1
ATOM 660 O O . GLU A 1 83 ? -0.481 6.068 13.483 1.00 94.81 83 GLU A O 1
ATOM 665 N N . VAL A 1 84 ? 0.313 6.187 11.395 1.00 94.88 84 VAL A N 1
ATOM 666 C CA . VAL A 1 84 ? -0.428 7.412 11.052 1.00 94.88 84 VAL A CA 1
ATOM 667 C C . VAL A 1 84 ? -1.915 7.140 10.800 1.00 94.88 84 VAL A C 1
ATOM 669 O O . VAL A 1 84 ? -2.740 8.021 11.029 1.00 94.88 84 VAL A O 1
ATOM 672 N N . LEU A 1 85 ? -2.259 5.953 10.292 1.00 90.38 85 LEU A N 1
ATOM 673 C CA . LEU A 1 85 ? -3.630 5.586 9.918 1.00 90.38 85 LEU A CA 1
ATOM 674 C C . LEU A 1 85 ? -4.401 4.836 11.019 1.00 90.38 85 LEU A C 1
ATOM 676 O O . LEU A 1 85 ? -5.615 4.669 10.876 1.00 90.38 85 LEU A O 1
ATOM 680 N N . SER A 1 86 ? -3.718 4.360 12.065 1.00 84.31 86 SER A N 1
ATOM 681 C CA . SER A 1 86 ? -4.314 3.712 13.246 1.00 84.31 86 SER A CA 1
ATOM 682 C C . SER A 1 86 ? -4.889 4.717 14.235 1.00 84.31 86 SER A C 1
ATOM 684 O O . SER A 1 86 ? -6.003 4.456 14.745 1.00 84.31 86 SER A O 1
#

Foldseek 3Di:
DCPPPVVVLVVVLVVLLVVLVDPVSLVVLLVVLVVDPDLVSNLSSLVSCLVSLPLVSLVSLVVLLVDPPRDPVSNVSSVVSNVSND

pLDDT: mean 85.26, std 10.31, range [44.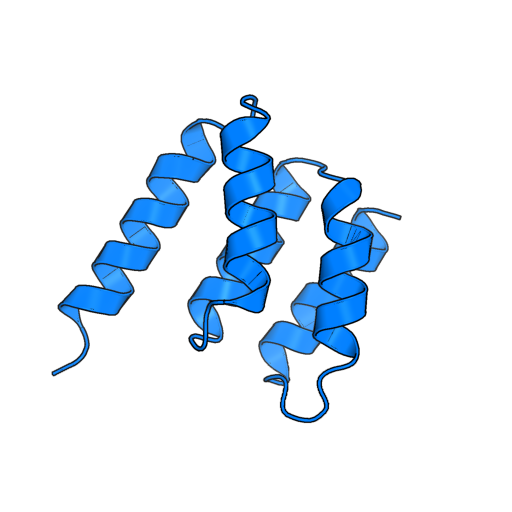56, 96.06]

Nearest PDB structures (foldseek):
  5t8y-assembly2_B  TM=7.684E-01  e=1.861E-02  Bacillus subtilis subsp. subtilis str. 168
  4d4z-assembly1_A  TM=7.691E-01  e=1.676E-01  Homo sapiens
  7edx-assembly1_B  TM=5.723E-01  e=9.159E+00  Homo sapiens
  1z5h-assembly1_A  TM=5.137E-01  e=9.690E+00  Thermoplasma acidophilum
  7v9p-assembly1_A  TM=4.368E-01  e=8.658E+00  Saccharopolyspora erythraea NRRL 2338